Protein AF-A0A519JSR4-F1 (afdb_monomer_lite)

Radius of gyration: 24.67 Å; chains: 1; bounding box: 91×40×41 Å

Sequence (159 aa):
MRRKTIFAGLLVLSAFSLSFSQSKHWQNNERELHYKEDKGDFLLVNGKYRFNRALYGDNRASRVEAGDLPEFALYLPGMGGNLQFVIQKGNSIKKLIQADQIETRYRPGSMLYEIKDPILGNGTLKLTVLAQAKEEGLVLKMETVNVDSSTKIYAVYGG

pLDDT: mean 89.31, std 15.68, range [45.28, 98.88]

Structure (mmCIF, N/CA/C/O backbone):
data_AF-A0A519JSR4-F1
#
_entry.id   AF-A0A519JSR4-F1
#
loop_
_atom_site.group_PDB
_atom_site.id
_atom_site.type_symbol
_atom_site.label_atom_id
_atom_site.label_alt_id
_atom_site.label_comp_id
_atom_site.label_asym_id
_atom_site.label_entity_id
_atom_site.label_seq_id
_atom_site.pdbx_PDB_ins_code
_atom_site.Cartn_x
_atom_site.Cartn_y
_atom_site.Cartn_z
_atom_site.occupancy
_atom_site.B_iso_or_equiv
_atom_site.auth_seq_id
_atom_site.auth_comp_id
_atom_site.auth_asym_id
_atom_site.auth_atom_id
_atom_site.pdbx_PDB_model_num
ATOM 1 N N . MET A 1 1 ? 72.548 25.175 -24.942 1.00 45.28 1 MET A N 1
ATOM 2 C CA . MET A 1 1 ? 71.117 25.147 -25.329 1.00 45.28 1 MET A CA 1
ATOM 3 C C . MET A 1 1 ? 70.404 24.073 -24.519 1.00 45.28 1 MET A C 1
ATOM 5 O O . MET A 1 1 ? 70.628 22.893 -24.734 1.00 45.28 1 MET A O 1
ATOM 9 N N . ARG A 1 2 ? 69.644 24.492 -23.504 1.00 53.41 2 ARG A N 1
ATOM 10 C CA . ARG A 1 2 ? 69.209 23.683 -22.356 1.00 53.41 2 ARG A CA 1
ATOM 11 C C . ARG A 1 2 ? 67.691 23.843 -22.210 1.00 53.41 2 ARG A C 1
ATOM 13 O O . ARG A 1 2 ? 67.236 24.687 -21.454 1.00 53.41 2 ARG A O 1
ATOM 20 N N . ARG A 1 3 ? 66.914 23.131 -23.034 1.00 55.06 3 ARG A N 1
ATOM 21 C CA . ARG A 1 3 ? 65.435 23.189 -23.055 1.00 55.06 3 ARG A CA 1
ATOM 22 C C . ARG A 1 3 ? 64.830 21.894 -23.619 1.00 55.06 3 ARG A C 1
ATOM 24 O O . ARG A 1 3 ? 64.235 21.939 -24.684 1.00 55.06 3 ARG A O 1
ATOM 31 N N . LYS A 1 4 ? 64.995 20.737 -22.964 1.00 53.22 4 LYS A N 1
ATOM 32 C CA . LYS A 1 4 ? 64.211 19.519 -23.306 1.00 53.22 4 LYS A CA 1
ATOM 33 C C . LYS A 1 4 ? 63.843 18.611 -22.117 1.00 53.22 4 LYS A C 1
ATOM 35 O O . LYS A 1 4 ? 63.361 17.512 -22.340 1.00 53.22 4 LYS A O 1
ATOM 40 N N . THR A 1 5 ? 64.003 19.049 -20.867 1.00 54.81 5 THR A N 1
ATOM 41 C CA . THR A 1 5 ? 63.772 18.187 -19.682 1.00 54.81 5 THR A CA 1
ATOM 42 C C . THR A 1 5 ? 62.693 18.677 -18.712 1.00 54.81 5 THR A C 1
ATOM 44 O O . THR A 1 5 ? 62.597 18.152 -17.612 1.00 54.81 5 THR A O 1
ATOM 47 N N . ILE A 1 6 ? 61.851 19.647 -19.090 1.00 55.12 6 ILE A N 1
ATOM 48 C CA . ILE A 1 6 ? 60.822 20.195 -18.175 1.00 55.12 6 ILE A CA 1
ATOM 49 C C . ILE A 1 6 ? 59.399 19.688 -18.490 1.00 55.12 6 ILE A C 1
ATOM 51 O O . ILE A 1 6 ? 58.538 19.709 -17.620 1.00 55.12 6 ILE A O 1
ATOM 55 N N . PHE A 1 7 ? 59.138 19.129 -19.677 1.00 50.03 7 PHE A N 1
ATOM 56 C CA . PHE A 1 7 ? 57.773 18.724 -20.056 1.00 50.03 7 PHE A CA 1
ATOM 57 C C . PHE A 1 7 ? 57.346 17.311 -19.623 1.00 50.03 7 PHE A C 1
ATOM 59 O O . PHE A 1 7 ? 56.159 17.012 -19.661 1.00 50.03 7 PHE A O 1
ATOM 66 N N . ALA A 1 8 ? 58.267 16.454 -19.167 1.00 51.22 8 ALA A N 1
ATOM 67 C CA . ALA A 1 8 ? 57.923 15.089 -18.748 1.00 51.22 8 ALA A CA 1
ATOM 68 C C . ALA A 1 8 ? 57.458 14.985 -17.280 1.00 51.22 8 ALA A C 1
ATOM 70 O O . ALA A 1 8 ? 56.781 14.028 -16.921 1.00 51.22 8 ALA A O 1
ATOM 71 N N . GLY A 1 9 ? 57.782 15.967 -16.428 1.00 46.94 9 GLY A N 1
ATOM 72 C CA . GLY A 1 9 ? 57.431 15.929 -15.001 1.00 46.94 9 GLY A CA 1
ATOM 73 C C . GLY A 1 9 ? 55.987 16.338 -14.692 1.00 46.94 9 GLY A C 1
ATOM 74 O O . GLY A 1 9 ? 55.416 15.877 -13.709 1.00 46.94 9 GLY A O 1
ATOM 75 N N . LEU A 1 10 ? 55.371 17.171 -15.538 1.00 49.97 10 LEU A N 1
ATOM 76 C CA . LEU A 1 10 ? 54.037 17.720 -15.263 1.00 49.97 10 LEU A CA 1
ATOM 77 C C . LEU A 1 10 ? 52.891 16.759 -15.625 1.00 49.97 10 LEU A C 1
ATOM 79 O O . LEU A 1 10 ? 51.793 16.890 -15.097 1.00 49.97 10 LEU A O 1
ATOM 83 N N . LE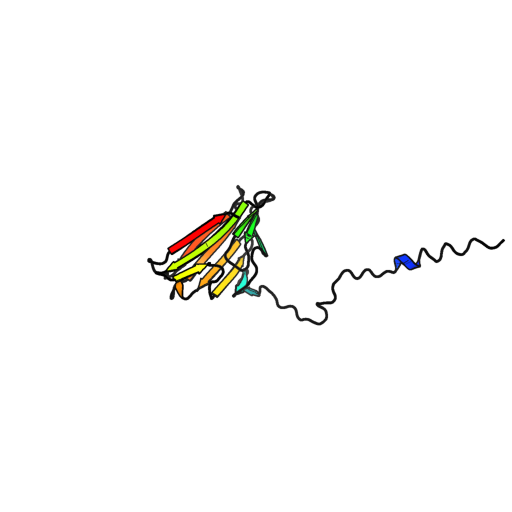U A 1 11 ? 53.147 15.781 -16.499 1.00 50.62 11 LEU A N 1
ATOM 84 C CA . LEU A 1 11 ? 52.140 14.828 -16.984 1.00 50.62 11 LEU A CA 1
ATOM 85 C C . LEU A 1 11 ? 51.988 13.595 -16.076 1.00 50.62 11 LEU A C 1
ATOM 87 O O . LEU A 1 11 ? 50.998 12.882 -16.173 1.00 50.62 11 LEU A O 1
ATOM 91 N N . VAL A 1 12 ? 52.939 13.365 -15.164 1.00 51.62 12 VAL A N 1
ATOM 92 C CA . VAL A 1 12 ? 52.895 12.243 -14.210 1.00 51.62 12 VAL A CA 1
ATOM 93 C C . VAL A 1 12 ? 52.240 12.648 -12.881 1.00 51.62 12 VAL A C 1
ATOM 95 O O . VAL A 1 12 ? 51.665 11.802 -12.202 1.00 51.62 12 VAL A O 1
ATOM 98 N N . LEU A 1 13 ? 52.228 13.941 -12.529 1.00 50.28 13 LEU A N 1
ATOM 99 C CA . LEU A 1 13 ? 51.583 14.413 -11.295 1.00 50.28 13 LEU A CA 1
ATOM 100 C C . LEU A 1 13 ? 50.045 14.447 -11.361 1.00 50.28 13 LEU A C 1
ATOM 102 O O . LEU A 1 13 ? 49.400 14.418 -10.317 1.00 50.28 13 LEU A O 1
ATOM 106 N N . SER A 1 14 ? 49.438 14.490 -12.551 1.00 53.16 14 SER A N 1
ATOM 107 C CA . SER A 1 14 ? 47.972 14.513 -12.690 1.00 53.16 14 SER A CA 1
ATOM 108 C C . SER A 1 14 ? 47.321 13.129 -12.578 1.00 53.16 14 SER A C 1
ATOM 110 O O . SER A 1 14 ? 46.136 13.041 -12.264 1.00 53.16 14 SER A O 1
ATOM 112 N N . ALA A 1 15 ? 48.084 12.046 -12.768 1.00 54.97 15 ALA A N 1
ATOM 113 C CA . ALA A 1 15 ? 47.573 10.672 -12.750 1.00 54.97 15 ALA A CA 1
ATOM 114 C C . ALA A 1 15 ? 47.366 10.088 -11.335 1.00 54.97 15 ALA A C 1
ATOM 116 O O . ALA A 1 15 ? 46.759 9.030 -11.196 1.00 54.97 15 ALA A O 1
ATOM 117 N N . PHE A 1 16 ? 47.831 10.775 -10.285 1.00 54.12 16 PHE A N 1
ATOM 118 C CA . PHE A 1 16 ? 47.714 10.339 -8.884 1.00 54.12 16 PHE A CA 1
ATOM 119 C C . PHE A 1 16 ? 46.680 11.131 -8.074 1.00 54.12 16 PHE A C 1
ATOM 121 O O . PHE A 1 16 ? 46.717 11.154 -6.843 1.00 54.12 16 PHE A O 1
ATOM 128 N N . SER A 1 17 ? 45.716 11.765 -8.743 1.00 58.12 17 SER A N 1
ATOM 129 C CA . SER A 1 17 ? 44.536 12.264 -8.041 1.00 58.12 17 SER A CA 1
ATOM 130 C C . SER A 1 17 ? 43.676 11.063 -7.654 1.00 58.12 17 SER A C 1
ATOM 132 O O . SER A 1 17 ? 42.948 10.527 -8.484 1.00 58.12 17 SER A O 1
ATOM 134 N N . LEU A 1 18 ? 43.771 10.613 -6.400 1.00 58.03 18 LEU A N 1
ATOM 135 C CA . LEU A 1 18 ? 42.812 9.668 -5.832 1.00 58.03 18 LEU A CA 1
ATOM 136 C C . LEU A 1 18 ? 41.426 10.325 -5.872 1.00 58.03 18 LEU A C 1
ATOM 138 O O . LEU A 1 18 ? 41.066 11.112 -4.996 1.00 58.03 18 LEU A O 1
ATOM 142 N N . SER A 1 19 ? 40.654 10.038 -6.918 1.00 56.94 19 SER A N 1
ATOM 143 C CA . SER A 1 19 ? 39.257 10.441 -7.024 1.00 56.94 19 SER A CA 1
ATOM 144 C C . SER A 1 19 ? 38.439 9.669 -5.990 1.00 56.94 19 SER A C 1
ATOM 146 O O . SER A 1 19 ? 37.857 8.627 -6.276 1.00 56.94 19 SER A O 1
ATOM 148 N N . PHE A 1 20 ? 38.378 10.176 -4.761 1.00 59.69 20 PHE A N 1
ATOM 149 C CA . PHE A 1 20 ? 37.421 9.693 -3.772 1.00 59.69 20 PHE A CA 1
ATOM 150 C C . PHE A 1 20 ? 36.042 10.282 -4.087 1.00 59.69 20 PHE A C 1
ATOM 152 O O . PHE A 1 20 ? 35.664 11.330 -3.576 1.00 59.69 20 PHE A O 1
ATOM 159 N N . SER A 1 21 ? 35.281 9.592 -4.939 1.00 57.78 21 SER A N 1
ATOM 160 C CA . SER A 1 21 ? 33.876 9.906 -5.250 1.00 57.78 21 SER A CA 1
ATOM 161 C C . SER A 1 21 ? 32.900 9.203 -4.290 1.00 57.78 21 SER A C 1
ATOM 163 O O . SER A 1 21 ? 31.813 8.779 -4.669 1.00 57.78 21 SER A O 1
ATOM 165 N N . GLN A 1 22 ? 33.285 9.019 -3.026 1.00 62.19 22 GLN A N 1
ATOM 166 C CA . GLN A 1 22 ? 32.381 8.473 -2.013 1.00 62.19 22 GLN A CA 1
ATOM 167 C C . GLN A 1 22 ? 32.284 9.441 -0.844 1.00 62.19 22 GLN A C 1
ATOM 169 O O . GLN A 1 22 ? 33.289 9.792 -0.224 1.00 62.19 22 GLN A O 1
ATOM 174 N N . SER A 1 23 ? 31.061 9.886 -0.546 1.00 64.88 23 SER A N 1
ATOM 175 C CA . SER A 1 23 ? 30.798 10.724 0.619 1.00 64.88 23 SER A CA 1
ATOM 176 C C . SER A 1 23 ? 31.233 9.965 1.875 1.00 64.88 23 SER A C 1
ATOM 178 O O . SER A 1 23 ? 30.781 8.855 2.121 1.00 64.88 23 SER A O 1
ATOM 180 N N . LYS A 1 24 ? 32.122 10.539 2.691 1.00 65.25 24 LYS A N 1
ATOM 181 C CA . LYS A 1 24 ? 32.598 9.911 3.943 1.00 65.25 24 LYS A CA 1
ATOM 182 C C . LYS A 1 24 ? 31.558 9.930 5.072 1.00 65.25 24 LYS A C 1
ATOM 184 O O . LYS A 1 24 ? 31.856 9.516 6.186 1.00 65.25 24 LYS A O 1
ATOM 189 N N . HIS A 1 25 ? 30.335 10.386 4.795 1.00 65.75 25 HIS A N 1
ATOM 190 C CA . HIS A 1 25 ? 29.271 10.559 5.788 1.00 65.75 25 HIS A CA 1
ATOM 191 C C . HIS A 1 25 ? 28.942 9.264 6.554 1.00 65.75 25 HIS A C 1
ATOM 193 O O . HIS A 1 25 ? 28.478 9.311 7.684 1.00 65.75 25 HIS A O 1
ATOM 199 N N . TRP A 1 26 ? 29.185 8.092 5.969 1.00 66.81 26 TRP A N 1
ATOM 200 C CA . TRP A 1 26 ? 28.882 6.796 6.584 1.00 66.81 26 TRP A CA 1
ATOM 201 C C . TRP A 1 26 ? 30.018 6.213 7.436 1.00 66.81 26 TRP A C 1
ATOM 203 O O . TRP A 1 26 ? 29.802 5.197 8.080 1.00 66.81 26 TRP A O 1
ATOM 213 N N . GLN A 1 27 ? 31.214 6.814 7.462 1.00 70.12 27 GLN A N 1
ATOM 214 C CA . GLN A 1 27 ? 32.372 6.214 8.145 1.00 70.12 27 GLN A CA 1
ATOM 215 C C . GLN A 1 27 ? 32.223 6.163 9.675 1.00 70.12 27 GLN A C 1
ATOM 217 O O . GLN A 1 27 ? 32.815 5.293 10.301 1.00 70.12 27 GLN A O 1
ATOM 222 N N . ASN A 1 28 ? 31.398 7.045 10.251 1.00 78.12 28 ASN A N 1
ATOM 223 C CA . ASN A 1 28 ? 31.154 7.136 11.696 1.00 78.12 28 ASN A CA 1
ATOM 224 C C . ASN A 1 28 ? 29.670 6.970 12.070 1.00 78.12 28 ASN A C 1
ATOM 226 O O . ASN A 1 28 ? 29.286 7.303 13.185 1.00 78.12 28 ASN A O 1
ATOM 230 N N . ASN A 1 29 ? 28.828 6.519 11.135 1.00 79.62 29 ASN A N 1
ATOM 231 C CA . ASN A 1 29 ? 27.396 6.347 11.367 1.00 79.62 29 ASN A CA 1
ATOM 232 C C . ASN A 1 29 ? 27.017 4.894 11.096 1.00 79.62 29 ASN A C 1
ATOM 234 O O . ASN A 1 29 ? 27.158 4.418 9.965 1.00 79.62 29 ASN A O 1
ATOM 238 N N . GLU A 1 30 ? 26.514 4.203 12.117 1.00 83.00 30 GLU A N 1
ATOM 239 C CA . GLU A 1 30 ? 25.906 2.891 11.928 1.00 83.00 30 GLU A CA 1
ATOM 240 C C . GLU A 1 30 ? 24.703 3.022 10.988 1.00 83.00 30 GLU A C 1
ATOM 242 O O . GLU A 1 30 ? 23.863 3.914 11.129 1.00 83.00 30 GLU A O 1
ATOM 247 N N . ARG A 1 31 ? 24.647 2.160 9.969 1.00 81.06 31 ARG A N 1
ATOM 248 C CA . ARG A 1 31 ? 23.509 2.111 9.052 1.00 81.06 31 ARG A CA 1
ATOM 249 C C . ARG A 1 31 ? 22.445 1.214 9.649 1.00 81.06 31 ARG A C 1
ATOM 251 O O . ARG A 1 31 ? 22.655 0.011 9.782 1.00 81.06 31 ARG A O 1
ATOM 258 N N . GLU A 1 32 ? 21.285 1.787 9.917 1.00 86.56 32 GLU A N 1
ATOM 259 C CA . GLU A 1 32 ? 20.103 0.993 10.208 1.00 86.56 32 GLU A CA 1
ATOM 260 C C . GLU A 1 32 ? 19.575 0.354 8.921 1.00 86.56 32 GLU A C 1
ATOM 262 O O . GLU A 1 32 ? 19.495 0.983 7.860 1.00 86.56 32 GLU A O 1
ATOM 267 N N . LEU A 1 33 ? 19.222 -0.926 9.010 1.00 91.00 33 LEU A N 1
ATOM 268 C CA . LEU A 1 33 ? 18.538 -1.610 7.925 1.00 91.00 33 LEU A CA 1
ATOM 269 C C . LEU A 1 33 ? 17.113 -1.068 7.816 1.00 91.00 33 LEU A C 1
ATOM 271 O O . LEU A 1 33 ? 16.316 -1.221 8.739 1.00 91.00 33 LEU A O 1
ATOM 275 N N . HIS A 1 34 ? 16.791 -0.479 6.663 1.00 94.75 34 HIS A N 1
ATOM 276 C CA . HIS A 1 34 ? 15.445 0.040 6.400 1.00 94.75 34 HIS A CA 1
ATOM 277 C C . HIS A 1 34 ? 14.391 -1.075 6.353 1.00 94.75 34 HIS A C 1
ATOM 279 O O . HIS A 1 34 ? 13.267 -0.869 6.782 1.00 94.75 34 HIS A O 1
ATOM 285 N N . TYR A 1 35 ? 14.753 -2.271 5.878 1.00 95.81 35 TYR A N 1
ATOM 286 C CA . TYR A 1 35 ? 13.901 -3.461 5.951 1.00 95.81 35 TYR A CA 1
ATOM 287 C C . TYR A 1 35 ? 14.611 -4.570 6.716 1.00 95.81 35 TYR A C 1
ATOM 289 O O . TYR A 1 35 ? 15.820 -4.761 6.565 1.00 95.81 35 TYR A O 1
ATOM 297 N N . LYS A 1 36 ? 13.842 -5.339 7.480 1.00 96.31 36 LYS A N 1
ATOM 298 C CA . LYS A 1 36 ? 14.296 -6.562 8.141 1.00 96.31 36 LYS A CA 1
ATOM 299 C C . LYS A 1 36 ? 13.798 -7.765 7.353 1.00 96.31 36 LYS A C 1
ATOM 301 O O . LYS A 1 36 ? 12.698 -7.731 6.811 1.00 96.31 36 LYS A O 1
ATOM 306 N N . GLU A 1 37 ? 14.606 -8.811 7.263 1.00 96.00 37 GLU A N 1
ATOM 307 C CA . GLU A 1 37 ? 14.107 -10.095 6.773 1.00 96.00 37 GLU A CA 1
ATOM 308 C C . GLU A 1 37 ? 13.100 -10.647 7.791 1.00 96.00 37 GLU A C 1
ATOM 310 O O . GLU A 1 37 ? 13.327 -10.568 9.000 1.00 96.00 37 GLU A O 1
ATOM 315 N N . ASP A 1 38 ? 11.961 -11.128 7.299 1.00 97.31 38 ASP A N 1
ATOM 316 C CA . ASP A 1 38 ? 10.985 -11.876 8.083 1.00 97.31 38 ASP A CA 1
ATOM 317 C C . ASP A 1 38 ? 10.253 -12.860 7.166 1.00 97.31 38 ASP A C 1
ATOM 319 O O . ASP A 1 38 ? 9.454 -12.464 6.311 1.00 97.31 38 ASP A O 1
ATOM 323 N N . LYS A 1 39 ? 10.497 -14.157 7.378 1.00 96.00 39 LYS A N 1
ATOM 324 C CA . LYS A 1 39 ? 9.798 -15.269 6.706 1.00 96.00 39 LYS A CA 1
ATOM 325 C C . LYS A 1 39 ? 9.941 -15.241 5.178 1.00 96.00 39 LYS A C 1
ATOM 327 O O . LYS A 1 39 ? 8.998 -15.573 4.462 1.00 96.00 39 LYS A O 1
ATOM 332 N N . GLY A 1 40 ? 11.115 -14.858 4.681 1.00 95.69 40 GLY A N 1
ATOM 333 C CA . GLY A 1 40 ? 11.405 -14.753 3.249 1.00 95.69 40 GLY A CA 1
ATOM 334 C C . GLY A 1 40 ? 10.904 -13.465 2.587 1.00 95.69 40 GLY A C 1
ATOM 335 O O . GLY A 1 40 ? 11.147 -13.269 1.396 1.00 95.69 40 GLY A O 1
ATOM 336 N N . ASP A 1 41 ? 10.256 -12.578 3.346 1.00 97.81 41 ASP A N 1
ATOM 337 C CA . ASP A 1 41 ? 9.861 -11.245 2.901 1.00 97.81 41 ASP A CA 1
ATOM 338 C C . ASP A 1 41 ? 10.780 -10.178 3.529 1.00 97.81 41 ASP A C 1
ATOM 340 O O . ASP A 1 41 ? 11.434 -10.395 4.551 1.00 97.81 41 ASP A O 1
ATOM 344 N N . PHE A 1 42 ? 10.799 -8.984 2.937 1.00 97.75 42 PHE A N 1
ATOM 345 C CA . PHE A 1 42 ? 11.435 -7.802 3.519 1.00 97.75 42 PHE A CA 1
ATOM 346 C C . PHE A 1 42 ? 10.381 -6.940 4.207 1.00 97.75 42 PHE A C 1
ATOM 348 O O . PHE A 1 42 ? 9.602 -6.248 3.550 1.00 97.75 42 PHE A O 1
ATOM 355 N N . LEU A 1 43 ? 10.367 -6.999 5.531 1.00 98.25 43 LEU A N 1
ATOM 356 C CA . LEU A 1 43 ? 9.417 -6.362 6.428 1.00 98.25 43 LEU A CA 1
ATOM 357 C C . LEU A 1 43 ? 9.897 -4.977 6.877 1.00 98.25 43 LEU A C 1
ATOM 359 O O . LEU A 1 43 ? 11.052 -4.788 7.263 1.00 98.25 43 LEU A O 1
ATOM 363 N N . LEU A 1 44 ? 8.973 -4.026 6.910 1.00 98.38 44 LEU A N 1
ATOM 364 C CA . LEU A 1 44 ? 9.114 -2.733 7.566 1.00 98.38 44 LEU A CA 1
ATOM 365 C C . LEU A 1 44 ? 7.799 -2.371 8.260 1.00 98.38 44 LEU A C 1
ATOM 367 O O . LEU A 1 44 ? 6.724 -2.629 7.731 1.00 98.38 44 LEU A O 1
ATOM 371 N N . VAL A 1 45 ? 7.882 -1.742 9.430 1.00 98.12 45 VAL A N 1
ATOM 372 C CA . VAL A 1 45 ? 6.719 -1.211 10.153 1.00 98.12 45 VAL A CA 1
ATOM 373 C C . VAL A 1 45 ? 6.891 0.295 10.291 1.00 98.12 45 VAL A C 1
ATOM 375 O O . VAL A 1 45 ? 7.951 0.755 10.710 1.00 98.12 45 VAL A O 1
ATOM 378 N N 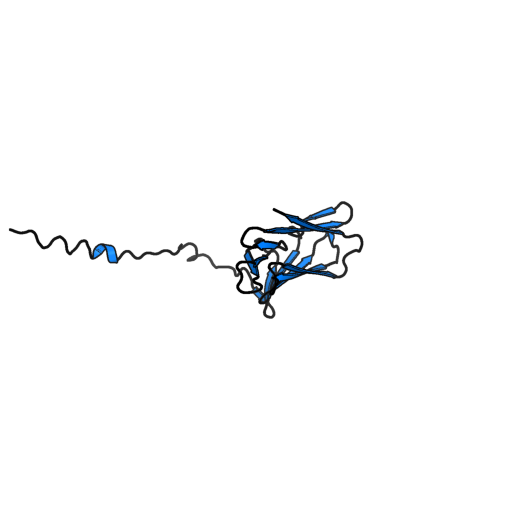. ASN A 1 46 ? 5.852 1.054 9.944 1.00 97.88 46 ASN A N 1
ATOM 379 C CA . ASN A 1 46 ? 5.795 2.515 10.033 1.00 97.88 46 ASN A CA 1
ATOM 380 C C . ASN A 1 46 ? 6.911 3.223 9.250 1.00 97.88 46 ASN A C 1
ATOM 382 O O . ASN A 1 46 ? 7.538 4.175 9.724 1.00 97.88 46 ASN A O 1
ATOM 386 N N . GLY A 1 47 ? 7.153 2.748 8.027 1.00 97.44 47 GLY A N 1
ATOM 387 C CA . GLY A 1 47 ? 8.012 3.445 7.078 1.00 97.44 47 GLY A CA 1
ATOM 388 C C . GLY A 1 47 ? 7.403 4.763 6.588 1.00 97.44 47 GLY A C 1
ATOM 389 O O . GLY A 1 47 ? 6.277 5.122 6.926 1.00 97.44 47 GLY A O 1
ATOM 390 N N . LYS A 1 48 ? 8.181 5.524 5.815 1.00 97.19 48 LYS A N 1
ATOM 391 C CA . LYS A 1 48 ? 7.877 6.939 5.514 1.00 97.19 48 LYS A CA 1
ATOM 392 C C . LYS A 1 48 ? 7.971 7.268 4.031 1.00 97.19 48 LYS A C 1
ATOM 394 O O . LYS A 1 48 ? 7.476 8.309 3.599 1.00 97.19 48 LYS A O 1
ATOM 399 N N . TYR A 1 49 ? 8.651 6.428 3.259 1.00 98.06 49 TYR A N 1
ATOM 400 C CA . TYR A 1 49 ? 8.944 6.720 1.870 1.00 98.06 49 TYR A CA 1
ATOM 401 C C . TYR A 1 49 ? 7.801 6.282 0.959 1.00 98.06 49 TYR A C 1
ATOM 403 O O . TYR A 1 49 ? 7.285 5.168 1.038 1.00 98.06 49 TYR A O 1
ATOM 411 N N . ARG A 1 50 ? 7.419 7.190 0.065 1.00 97.88 50 ARG A N 1
ATOM 412 C CA . ARG A 1 50 ? 6.531 6.912 -1.065 1.00 97.88 50 ARG A CA 1
ATOM 413 C C . ARG A 1 50 ? 7.410 6.539 -2.253 1.00 97.88 50 ARG A C 1
ATOM 415 O O . ARG A 1 50 ? 8.493 7.106 -2.392 1.00 97.88 50 ARG A O 1
ATOM 422 N N . PHE A 1 51 ? 6.934 5.637 -3.106 1.00 96.94 51 PHE A N 1
ATOM 423 C CA . PHE A 1 51 ? 7.551 5.374 -4.415 1.00 96.94 51 PHE A CA 1
ATOM 424 C C . PHE A 1 51 ? 9.029 4.936 -4.345 1.00 96.94 51 PHE A C 1
ATOM 426 O O . PHE A 1 51 ? 9.826 5.280 -5.210 1.00 96.94 51 PHE A O 1
ATOM 433 N N . ASN A 1 52 ? 9.422 4.207 -3.294 1.00 96.81 52 ASN A N 1
ATOM 434 C CA . ASN A 1 52 ? 10.778 3.667 -3.128 1.00 96.81 52 ASN A CA 1
ATOM 435 C C . ASN A 1 52 ? 10.893 2.184 -3.530 1.00 96.81 52 ASN A C 1
ATOM 437 O O . ASN A 1 52 ? 11.946 1.575 -3.325 1.00 96.81 52 ASN A O 1
ATOM 441 N N . ARG A 1 53 ? 9.826 1.585 -4.076 1.00 96.69 53 ARG A N 1
ATOM 442 C CA . ARG A 1 53 ? 9.773 0.181 -4.503 1.00 96.69 53 ARG A CA 1
ATOM 443 C C . ARG A 1 53 ? 9.048 0.031 -5.841 1.00 96.69 53 ARG A C 1
ATOM 445 O O . ARG A 1 53 ? 7.831 -0.120 -5.882 1.00 96.69 53 ARG A O 1
ATOM 452 N N . ALA A 1 54 ? 9.816 -0.002 -6.923 1.00 96.62 54 ALA A N 1
ATOM 453 C CA . ALA A 1 54 ? 9.300 -0.308 -8.251 1.00 96.62 54 ALA A CA 1
ATOM 454 C C . ALA A 1 54 ? 8.933 -1.796 -8.389 1.00 96.62 54 ALA A C 1
ATOM 456 O O . ALA A 1 54 ? 9.738 -2.679 -8.079 1.00 96.62 54 ALA A O 1
ATOM 457 N N . LEU A 1 55 ? 7.739 -2.066 -8.912 1.00 97.69 55 LEU A N 1
ATOM 458 C CA . LEU A 1 55 ? 7.275 -3.378 -9.347 1.00 97.69 55 LEU A CA 1
ATOM 459 C C . LEU A 1 55 ? 7.204 -3.400 -10.875 1.00 97.69 55 LEU A C 1
ATOM 461 O O . LEU A 1 55 ? 6.496 -2.595 -11.484 1.00 97.69 55 LEU A O 1
ATOM 465 N N . TYR A 1 56 ? 7.921 -4.345 -11.477 1.00 96.12 56 TYR A N 1
ATOM 466 C CA . TYR A 1 56 ? 7.942 -4.571 -12.919 1.00 96.12 56 TYR A CA 1
ATOM 467 C C . TYR A 1 56 ? 7.130 -5.818 -13.250 1.00 96.12 56 TYR A C 1
ATOM 469 O O . TYR A 1 56 ? 7.301 -6.855 -12.608 1.00 96.12 56 TYR A O 1
ATOM 477 N N . GLY A 1 57 ? 6.236 -5.702 -14.229 1.00 94.31 57 GLY A N 1
ATOM 478 C CA . GLY A 1 57 ? 5.438 -6.829 -14.709 1.00 94.31 57 GLY A CA 1
ATOM 479 C C . GLY A 1 57 ? 6.165 -7.663 -15.762 1.00 94.31 57 GLY A C 1
ATOM 480 O O . GLY A 1 57 ? 6.031 -8.885 -15.780 1.00 94.31 57 GLY A O 1
ATOM 481 N N . ASP A 1 58 ? 6.948 -7.008 -16.618 1.00 93.44 58 ASP A N 1
ATOM 482 C CA . ASP A 1 58 ? 7.800 -7.619 -17.636 1.00 93.44 58 ASP A CA 1
ATOM 483 C C . ASP A 1 58 ? 8.981 -6.688 -17.994 1.00 93.44 58 ASP A C 1
ATOM 485 O O . ASP A 1 58 ? 9.456 -5.928 -17.149 1.00 93.44 58 ASP A O 1
ATOM 489 N N . ASN A 1 59 ? 9.500 -6.775 -19.223 1.00 93.38 59 ASN A N 1
ATOM 490 C CA . ASN A 1 59 ? 10.625 -5.982 -19.717 1.00 93.38 59 ASN A CA 1
ATOM 491 C C . ASN A 1 59 ? 10.235 -4.622 -20.334 1.00 93.38 59 ASN A C 1
ATOM 493 O O . ASN A 1 59 ? 11.113 -3.949 -20.882 1.00 93.38 59 ASN A O 1
ATOM 497 N N . ARG A 1 60 ? 8.960 -4.206 -20.290 1.00 92.75 60 ARG A N 1
ATOM 498 C CA . ARG A 1 60 ? 8.547 -2.863 -20.733 1.00 92.75 60 ARG A CA 1
ATOM 499 C C . ARG A 1 60 ? 9.032 -1.786 -19.760 1.00 92.75 60 ARG A C 1
ATOM 501 O O . ARG A 1 60 ? 9.353 -2.045 -18.604 1.00 92.75 60 ARG A O 1
ATOM 508 N N . ALA A 1 61 ? 9.042 -0.538 -20.229 1.00 92.31 61 ALA A N 1
ATOM 509 C CA . ALA A 1 61 ? 9.387 0.617 -19.396 1.00 92.31 61 ALA A CA 1
ATOM 510 C C . ALA A 1 61 ? 8.336 0.912 -18.306 1.00 92.31 61 ALA A C 1
ATOM 512 O O . ALA A 1 61 ? 8.627 1.637 -17.347 1.00 92.31 61 ALA A O 1
ATOM 513 N N . SER A 1 62 ? 7.122 0.371 -18.461 1.00 95.06 62 SER A N 1
ATOM 514 C CA . SER A 1 62 ? 6.031 0.543 -17.512 1.00 95.06 62 SER A CA 1
ATOM 515 C C . SER A 1 62 ? 6.312 -0.140 -16.179 1.00 95.06 62 SER A C 1
ATOM 517 O O . SER A 1 62 ? 6.806 -1.268 -16.141 1.00 95.06 62 SER A O 1
ATOM 519 N N . ARG A 1 63 ? 5.926 0.506 -15.083 1.00 96.44 63 ARG A N 1
ATOM 520 C CA . ARG A 1 63 ? 6.059 -0.048 -13.732 1.00 96.44 63 ARG A CA 1
ATOM 521 C C . ARG A 1 63 ? 5.060 0.577 -12.774 1.00 96.44 63 ARG A C 1
ATOM 523 O O . ARG A 1 63 ? 4.576 1.689 -12.992 1.00 96.44 63 ARG A O 1
ATOM 530 N N . VAL A 1 64 ? 4.792 -0.137 -11.689 1.00 97.88 64 VAL A N 1
ATOM 531 C CA . VAL A 1 64 ? 4.070 0.399 -10.534 1.00 97.88 64 VAL A CA 1
ATOM 532 C C . VAL A 1 64 ? 5.104 0.823 -9.501 1.00 97.88 64 VAL A C 1
ATOM 534 O O . VAL A 1 64 ? 5.857 -0.010 -9.006 1.00 97.88 64 VAL A O 1
ATOM 537 N N . GLU A 1 65 ? 5.137 2.100 -9.149 1.00 97.44 65 GLU A N 1
ATOM 538 C CA . GLU A 1 65 ? 5.920 2.583 -8.018 1.00 97.44 65 GLU A CA 1
ATOM 539 C C . GLU A 1 65 ? 5.094 2.426 -6.745 1.00 97.44 65 GLU A C 1
ATOM 541 O O . GLU A 1 65 ? 4.102 3.125 -6.537 1.00 97.44 65 GLU A O 1
ATOM 546 N N . ALA A 1 66 ? 5.506 1.504 -5.889 1.00 98.31 66 ALA A N 1
ATOM 547 C CA . ALA A 1 66 ? 4.987 1.332 -4.544 1.00 98.31 66 ALA A CA 1
ATOM 548 C C . ALA A 1 66 ? 5.993 1.883 -3.524 1.00 98.31 66 ALA A C 1
ATOM 550 O O . ALA A 1 66 ? 7.055 2.406 -3.875 1.00 98.31 66 ALA A O 1
ATOM 551 N N . GLY A 1 67 ? 5.696 1.757 -2.237 1.00 97.94 67 GLY A N 1
ATOM 552 C CA . GLY A 1 67 ? 6.688 2.079 -1.224 1.00 97.94 67 GLY A CA 1
ATOM 553 C C . GLY A 1 67 ? 6.322 1.636 0.173 1.00 97.94 67 GLY A C 1
ATOM 554 O O . GLY A 1 67 ? 5.484 0.757 0.349 1.00 97.94 67 GLY A O 1
ATOM 555 N N . ASP A 1 68 ? 6.942 2.257 1.168 1.00 98.50 68 ASP A N 1
ATOM 556 C CA . ASP A 1 68 ? 6.635 2.001 2.573 1.00 98.50 68 ASP A CA 1
ATOM 557 C C . ASP A 1 68 ? 5.165 2.295 2.898 1.00 98.50 68 ASP A C 1
ATOM 559 O O . ASP A 1 68 ? 4.582 1.644 3.760 1.00 98.50 68 ASP A O 1
ATOM 563 N N . LEU A 1 69 ? 4.581 3.275 2.204 1.00 98.69 69 LEU A N 1
ATOM 564 C CA . LEU A 1 69 ? 3.205 3.728 2.377 1.00 98.69 69 LEU A CA 1
ATOM 565 C C . LEU A 1 69 ? 2.293 3.168 1.265 1.00 98.69 69 LEU A C 1
ATOM 567 O O . LEU A 1 69 ? 2.750 3.023 0.129 1.00 98.69 69 LEU A O 1
ATOM 571 N N . PRO A 1 70 ? 1.005 2.888 1.554 1.00 98.25 70 PRO A N 1
ATOM 572 C CA . PRO A 1 70 ? 0.043 2.303 0.616 1.00 98.25 70 PRO A CA 1
ATOM 573 C C . PRO A 1 70 ? -0.493 3.343 -0.385 1.00 98.25 70 PRO A C 1
ATOM 575 O O . PRO A 1 70 ?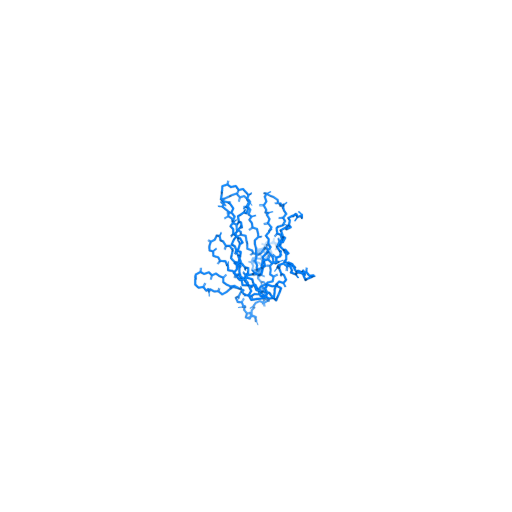 -1.671 3.705 -0.384 1.00 98.25 70 PRO A O 1
ATOM 578 N N . GLU A 1 71 ? 0.403 3.841 -1.230 1.00 98.38 71 GLU A N 1
ATOM 579 C CA . GLU A 1 71 ? 0.120 4.715 -2.362 1.00 98.38 71 GLU A CA 1
ATOM 580 C C . GLU A 1 71 ? 0.959 4.287 -3.563 1.00 98.38 71 GLU A C 1
ATOM 582 O O . GLU A 1 71 ? 2.147 3.989 -3.424 1.00 98.38 71 GLU A O 1
ATOM 587 N N . PHE A 1 72 ? 0.336 4.277 -4.741 1.00 98.44 72 PHE A N 1
ATOM 588 C CA . PHE A 1 72 ? 0.905 3.641 -5.925 1.00 98.44 72 PHE A CA 1
ATOM 589 C C . PHE A 1 72 ? 0.932 4.615 -7.094 1.00 98.44 72 PHE A C 1
ATOM 591 O O . PHE A 1 72 ? -0.122 5.098 -7.495 1.00 98.44 72 PHE A O 1
ATOM 598 N N . ALA A 1 73 ? 2.101 4.898 -7.661 1.00 97.44 73 ALA A N 1
ATOM 599 C CA . ALA A 1 73 ? 2.187 5.660 -8.904 1.00 97.44 73 ALA A CA 1
ATOM 600 C C . ALA A 1 73 ? 2.304 4.706 -10.093 1.00 97.44 73 ALA A C 1
ATOM 602 O O . ALA A 1 73 ? 3.037 3.718 -10.047 1.00 97.44 73 ALA A O 1
ATOM 603 N N . LEU A 1 74 ? 1.569 4.997 -11.160 1.00 97.06 74 LEU A N 1
ATOM 604 C CA . LEU A 1 74 ? 1.683 4.281 -12.422 1.00 97.06 74 LEU A CA 1
ATOM 605 C C . LEU A 1 74 ? 2.634 5.050 -13.327 1.00 97.06 74 LEU A C 1
ATOM 607 O O . LEU A 1 74 ? 2.386 6.208 -13.656 1.00 97.06 74 LEU A O 1
ATOM 611 N N . TYR A 1 75 ? 3.715 4.398 -13.738 1.00 94.56 75 TYR A N 1
ATOM 612 C CA . TYR A 1 75 ? 4.572 4.893 -14.803 1.00 94.56 75 TYR A CA 1
ATOM 613 C C . TYR A 1 75 ? 4.248 4.106 -16.076 1.00 94.56 75 TYR A C 1
ATOM 615 O O . TYR A 1 75 ? 4.503 2.904 -16.125 1.00 94.56 75 TYR A O 1
ATOM 623 N N . LEU A 1 76 ? 3.654 4.771 -17.068 1.00 87.81 76 LEU A N 1
ATOM 624 C CA . LEU A 1 76 ? 3.159 4.208 -18.330 1.00 87.81 76 LEU A CA 1
ATOM 625 C C . LEU A 1 76 ? 3.772 5.009 -19.489 1.00 87.81 76 LEU A C 1
ATOM 627 O O . LEU A 1 76 ? 3.223 6.018 -19.931 1.00 87.81 76 LEU A O 1
ATOM 631 N N . PRO A 1 77 ? 4.936 4.559 -19.974 1.00 77.00 77 PRO A N 1
ATOM 632 C CA . PRO A 1 77 ? 6.157 5.321 -20.348 1.00 77.00 77 PRO A CA 1
ATOM 633 C C . PRO A 1 77 ? 6.442 6.728 -19.769 1.00 77.00 77 PRO A C 1
ATOM 635 O O . PRO A 1 77 ? 7.567 7.209 -19.889 1.00 77.00 77 PRO A O 1
ATOM 638 N N . GLY A 1 78 ? 5.478 7.392 -19.138 1.00 86.50 78 GLY A N 1
ATOM 639 C CA . GLY A 1 78 ? 5.605 8.625 -18.365 1.00 86.50 78 GLY A CA 1
ATOM 640 C C . GLY A 1 78 ? 4.741 8.547 -17.106 1.00 86.50 78 GLY A C 1
ATOM 641 O O . GLY A 1 78 ? 4.209 7.488 -16.783 1.00 86.50 78 GLY A O 1
ATOM 642 N N . MET A 1 79 ? 4.585 9.649 -16.373 1.00 92.25 79 MET A N 1
ATOM 643 C CA . MET A 1 79 ? 3.677 9.657 -15.220 1.00 92.25 79 MET A CA 1
ATOM 644 C C . MET A 1 79 ? 2.231 9.457 -15.689 1.00 92.25 79 MET A C 1
ATOM 646 O O . MET A 1 79 ? 1.697 10.292 -16.410 1.00 92.25 79 MET A O 1
ATOM 650 N N . GLY A 1 80 ? 1.624 8.341 -15.286 1.00 94.06 80 GLY A N 1
ATOM 651 C CA . GLY A 1 80 ? 0.219 8.018 -15.542 1.00 94.06 80 GLY A CA 1
ATOM 652 C C . GLY A 1 80 ? -0.721 8.475 -14.423 1.00 94.06 80 GLY A C 1
ATOM 653 O O . GLY A 1 80 ? -1.931 8.423 -14.595 1.00 94.06 80 GLY A O 1
ATOM 654 N N . GLY A 1 81 ? -0.175 8.918 -13.288 1.00 96.38 81 GLY A N 1
ATOM 655 C CA . GLY A 1 81 ? -0.921 9.365 -12.111 1.00 96.38 81 GLY A CA 1
ATOM 656 C C . GLY A 1 81 ? -0.778 8.415 -10.923 1.00 96.38 81 GLY A C 1
ATOM 657 O O . GLY A 1 81 ? -0.159 7.347 -11.012 1.00 96.38 81 GLY A O 1
ATOM 658 N N . ASN A 1 82 ? -1.364 8.807 -9.792 1.00 97.50 82 ASN A N 1
ATOM 659 C CA . ASN A 1 82 ? -1.221 8.104 -8.522 1.00 97.50 82 ASN A CA 1
ATOM 660 C C . ASN A 1 82 ? -2.562 7.558 -8.037 1.00 97.50 82 ASN A C 1
ATOM 662 O O . ASN A 1 82 ? -3.551 8.282 -7.998 1.00 97.50 82 ASN A O 1
ATOM 666 N N . LEU A 1 83 ? -2.578 6.300 -7.600 1.00 98.44 83 LEU A N 1
ATOM 667 C CA . LEU A 1 83 ? -3.672 5.678 -6.868 1.00 98.44 83 LEU A CA 1
ATOM 668 C C . LEU A 1 83 ? -3.464 5.868 -5.362 1.00 98.44 83 LEU A C 1
ATOM 670 O O . LEU A 1 83 ? -2.522 5.339 -4.767 1.00 98.44 83 LEU A O 1
ATOM 674 N N . GLN A 1 84 ? -4.384 6.608 -4.755 1.00 98.38 84 GLN A N 1
ATOM 675 C CA . GLN A 1 84 ? -4.446 6.920 -3.333 1.00 98.38 84 GLN A CA 1
ATOM 676 C C . GLN A 1 84 ? -5.714 6.344 -2.711 1.00 98.38 84 GLN A C 1
ATOM 678 O O . GLN A 1 84 ? -6.738 6.187 -3.377 1.00 98.38 84 GLN A O 1
ATOM 683 N N . PHE A 1 85 ? -5.662 6.106 -1.401 1.00 98.56 85 PHE A N 1
ATOM 684 C CA . PHE A 1 85 ? -6.813 5.651 -0.632 1.00 98.56 85 PHE A CA 1
ATOM 685 C C . PHE A 1 85 ? -7.137 6.591 0.523 1.00 98.56 85 PHE A C 1
ATOM 687 O O . PHE A 1 85 ? -6.248 7.135 1.186 1.00 98.56 85 PHE A O 1
ATOM 694 N N . VAL A 1 86 ? -8.430 6.741 0.790 1.00 98.44 86 VAL A N 1
ATOM 695 C CA . VAL A 1 86 ? -8.966 7.480 1.934 1.00 98.44 86 VAL A CA 1
ATOM 696 C C . VAL A 1 86 ? -9.956 6.585 2.667 1.00 98.44 86 VAL A C 1
ATOM 698 O O . VAL A 1 86 ? -10.809 5.962 2.040 1.00 98.44 86 VAL A O 1
ATOM 701 N N . ILE A 1 87 ? -9.842 6.524 3.989 1.00 98.06 87 ILE A N 1
ATOM 702 C CA . ILE A 1 87 ? -10.729 5.759 4.868 1.00 98.06 87 ILE A CA 1
ATOM 703 C C . ILE A 1 87 ? -11.639 6.714 5.634 1.00 98.06 87 ILE A C 1
ATOM 705 O O . ILE A 1 87 ? -11.191 7.759 6.109 1.00 98.06 87 ILE A O 1
ATOM 709 N N . GLN A 1 88 ? -12.922 6.370 5.734 1.00 98.19 88 GLN A N 1
ATOM 710 C CA . GLN A 1 88 ? -13.923 7.160 6.446 1.00 98.19 88 GLN A CA 1
ATOM 711 C C . GLN A 1 88 ? -14.821 6.264 7.301 1.00 98.19 88 GLN A C 1
ATOM 713 O O . GLN A 1 88 ? -15.333 5.256 6.818 1.00 98.19 88 GLN A O 1
ATOM 718 N N . LYS A 1 89 ? -15.084 6.682 8.542 1.00 97.50 89 LYS A N 1
ATOM 719 C CA . LYS A 1 89 ? -16.103 6.095 9.421 1.00 97.50 89 LYS A CA 1
ATOM 720 C C . LYS A 1 89 ? -16.857 7.220 10.126 1.00 97.50 89 LYS A C 1
ATOM 722 O O . LYS A 1 89 ? -16.261 8.013 10.853 1.00 97.50 89 LYS A O 1
ATOM 727 N N . GLY A 1 90 ? -18.165 7.324 9.883 1.00 96.31 90 GLY A N 1
ATOM 728 C CA . GLY A 1 90 ? -18.952 8.480 10.324 1.00 96.31 90 GLY A CA 1
ATOM 729 C C . GLY A 1 90 ? -18.363 9.799 9.799 1.00 96.31 90 GLY A C 1
ATOM 730 O O . GLY A 1 90 ? -18.179 9.960 8.590 1.00 96.31 90 GLY A O 1
ATOM 731 N N . ASN A 1 91 ? -18.032 10.713 10.716 1.00 96.56 91 ASN A N 1
ATOM 732 C CA . ASN A 1 91 ? -17.421 12.014 10.407 1.00 96.56 91 ASN A CA 1
ATOM 733 C C . ASN A 1 91 ? -15.883 11.991 10.405 1.00 96.56 91 ASN A C 1
ATOM 735 O O . ASN A 1 91 ? -15.256 12.989 10.055 1.00 96.56 91 ASN A O 1
ATOM 739 N N . SER A 1 92 ? -15.260 10.879 10.799 1.00 96.94 92 SER A N 1
ATOM 740 C CA . SER A 1 92 ? -13.806 10.728 10.767 1.00 96.94 92 SER A CA 1
ATOM 741 C C . SER A 1 92 ? -13.361 10.334 9.365 1.00 96.94 92 SER A C 1
ATOM 743 O O . SER A 1 92 ? -13.917 9.404 8.784 1.00 96.94 92 SER A O 1
ATOM 745 N N . ILE A 1 93 ? -12.347 11.019 8.836 1.00 97.94 93 ILE A N 1
ATOM 746 C CA . ILE A 1 93 ? -11.745 10.762 7.525 1.00 97.94 93 ILE A CA 1
ATOM 747 C C . ILE A 1 93 ? -10.222 10.841 7.645 1.00 97.94 93 ILE A C 1
ATOM 749 O O . ILE A 1 93 ? -9.699 11.716 8.335 1.00 97.94 93 ILE A O 1
ATOM 753 N N . LYS A 1 94 ? -9.500 9.924 7.000 1.00 98.00 94 LYS A N 1
ATOM 754 C CA . LYS A 1 94 ? -8.034 9.860 7.057 1.00 98.00 94 LYS A CA 1
ATOM 755 C C . LYS A 1 94 ? -7.482 9.337 5.731 1.00 98.00 94 LYS A C 1
ATOM 757 O O . LYS A 1 94 ? -8.048 8.416 5.144 1.00 98.00 94 LYS A O 1
ATOM 762 N N . LYS A 1 95 ? -6.379 9.906 5.233 1.00 98.38 95 LYS A N 1
ATOM 763 C CA . LYS A 1 95 ? -5.654 9.301 4.102 1.00 98.38 95 LYS A CA 1
ATOM 764 C C . LYS A 1 95 ? -4.997 8.013 4.579 1.00 98.38 95 LYS A C 1
ATOM 766 O O . LYS A 1 95 ? -4.399 8.002 5.649 1.00 98.38 95 LYS A O 1
ATOM 771 N N . LEU A 1 96 ? -5.044 6.952 3.782 1.00 98.31 96 LEU A N 1
ATOM 772 C CA . LEU A 1 96 ? -4.535 5.647 4.207 1.00 98.31 96 LEU A CA 1
ATOM 773 C C . LEU A 1 96 ? -3.026 5.669 4.513 1.00 98.31 96 LEU A C 1
ATOM 775 O O . LEU A 1 96 ? -2.574 4.986 5.423 1.00 98.31 96 LEU A O 1
ATOM 779 N N . ILE A 1 97 ? -2.263 6.524 3.824 1.00 98.50 97 ILE A N 1
ATOM 780 C CA . ILE A 1 97 ? -0.832 6.749 4.092 1.00 98.50 97 ILE A CA 1
ATOM 781 C C . ILE A 1 97 ? -0.540 7.392 5.459 1.00 98.50 97 ILE A C 1
ATOM 783 O O . ILE A 1 97 ? 0.617 7.488 5.846 1.00 98.50 97 ILE A O 1
ATOM 787 N N . GLN A 1 98 ? -1.566 7.886 6.157 1.00 98.50 98 GLN A N 1
ATOM 788 C CA . GLN A 1 98 ? -1.469 8.487 7.491 1.00 98.50 98 GLN A CA 1
ATOM 789 C C . GLN A 1 98 ? -1.983 7.542 8.587 1.00 98.50 98 GLN A C 1
ATOM 791 O O . GLN A 1 98 ? -2.229 8.002 9.700 1.00 98.50 98 GLN A O 1
ATOM 796 N N . ALA A 1 99 ? -2.215 6.264 8.270 1.00 98.50 99 ALA A N 1
ATOM 797 C CA . ALA A 1 99 ? -2.649 5.284 9.255 1.00 98.50 99 ALA A CA 1
ATOM 798 C C . ALA A 1 99 ? -1.602 5.100 10.365 1.00 98.50 99 ALA A C 1
ATOM 800 O O . ALA A 1 99 ? -0.399 5.147 10.105 1.00 98.50 99 ALA A O 1
ATOM 801 N N . ASP A 1 100 ? -2.072 4.875 11.590 1.00 98.19 100 ASP A N 1
ATOM 802 C CA . ASP A 1 100 ? -1.219 4.823 12.783 1.00 98.19 100 ASP A CA 1
ATOM 803 C C . ASP A 1 100 ? -0.230 3.644 12.763 1.00 98.19 100 ASP A C 1
ATOM 805 O O . ASP A 1 100 ? 0.884 3.752 13.284 1.00 98.19 100 ASP A O 1
ATOM 809 N N . GLN A 1 101 ? -0.623 2.520 12.154 1.00 98.62 101 GLN A N 1
ATOM 810 C CA . GLN A 1 101 ? 0.259 1.382 11.937 1.00 98.62 101 GLN A CA 1
ATOM 811 C C . GLN A 1 101 ? 0.151 0.858 10.506 1.00 98.62 101 GLN A C 1
ATOM 813 O O . GLN A 1 101 ? -0.900 0.375 10.076 1.00 98.62 101 GLN A O 1
ATOM 818 N N . ILE A 1 102 ? 1.277 0.892 9.796 1.00 98.81 102 ILE A N 1
ATOM 819 C CA . ILE A 1 102 ? 1.431 0.321 8.458 1.00 98.81 102 ILE A CA 1
ATOM 820 C C . ILE A 1 102 ? 2.587 -0.669 8.514 1.00 98.81 102 ILE A C 1
ATOM 822 O O . ILE A 1 102 ? 3.751 -0.285 8.627 1.00 98.81 102 ILE A O 1
ATOM 826 N N . GLU A 1 103 ? 2.261 -1.951 8.443 1.00 98.75 103 GLU A N 1
ATOM 827 C CA . GLU A 1 103 ? 3.233 -2.997 8.167 1.00 98.75 103 GLU A CA 1
ATOM 828 C C . GLU A 1 103 ? 3.314 -3.210 6.656 1.00 98.75 103 GLU A C 1
ATOM 830 O O . GLU A 1 103 ? 2.304 -3.481 6.010 1.00 98.75 103 GLU A O 1
ATOM 835 N N . THR A 1 104 ? 4.516 -3.115 6.100 1.00 98.69 104 THR A N 1
ATOM 836 C CA . THR A 1 104 ? 4.786 -3.248 4.670 1.00 98.69 104 THR A CA 1
ATOM 837 C C . THR A 1 104 ? 5.783 -4.369 4.441 1.00 98.69 104 THR A C 1
ATOM 839 O O . THR A 1 104 ? 6.834 -4.427 5.080 1.00 98.69 104 THR A O 1
ATOM 842 N N . ARG A 1 105 ? 5.467 -5.255 3.498 1.00 98.62 105 ARG A N 1
ATOM 843 C CA . ARG A 1 105 ? 6.315 -6.381 3.108 1.00 98.62 105 ARG A CA 1
ATOM 844 C C . ARG A 1 105 ? 6.571 -6.345 1.615 1.00 98.62 105 ARG A C 1
ATOM 846 O O . ARG A 1 105 ? 5.632 -6.380 0.821 1.00 98.62 105 ARG A O 1
ATOM 853 N N . TYR A 1 106 ? 7.845 -6.332 1.243 1.00 98.25 106 TYR A N 1
ATOM 854 C CA . TYR A 1 106 ? 8.245 -6.673 -0.113 1.00 98.25 106 TYR A CA 1
ATOM 855 C C . TYR A 1 106 ? 8.496 -8.177 -0.192 1.00 98.25 106 TYR A C 1
ATOM 857 O O . TYR A 1 106 ? 9.414 -8.704 0.438 1.00 98.25 106 TYR A O 1
ATOM 865 N N . ARG A 1 107 ? 7.683 -8.848 -0.999 1.00 97.62 107 ARG A N 1
ATOM 866 C CA . ARG A 1 107 ? 7.874 -10.233 -1.427 1.00 97.62 107 ARG A CA 1
ATOM 867 C C . ARG A 1 107 ? 8.284 -10.201 -2.895 1.00 97.62 107 ARG A C 1
ATOM 869 O O . ARG A 1 107 ? 7.734 -9.367 -3.607 1.00 97.62 107 ARG A O 1
ATOM 876 N N . PRO A 1 108 ? 9.185 -11.064 -3.397 1.00 94.44 108 PRO A N 1
ATOM 877 C CA . PRO A 1 108 ? 9.633 -10.999 -4.790 1.00 94.44 108 PRO A CA 1
ATOM 878 C C . PRO A 1 108 ? 8.483 -10.793 -5.795 1.00 94.44 108 PRO A C 1
ATOM 880 O O . PRO A 1 108 ? 7.617 -11.653 -5.942 1.00 94.44 108 PRO A O 1
ATOM 883 N N . GLY A 1 109 ? 8.456 -9.617 -6.438 1.00 93.81 109 GLY A N 1
ATOM 884 C CA . GLY A 1 109 ? 7.430 -9.224 -7.414 1.00 93.81 109 GLY A CA 1
ATOM 885 C C . GLY A 1 109 ? 6.115 -8.656 -6.856 1.00 93.81 109 GLY A C 1
ATOM 886 O O . GLY A 1 109 ? 5.215 -8.373 -7.641 1.00 93.81 109 GLY A O 1
ATOM 887 N N . SER A 1 110 ? 5.973 -8.460 -5.540 1.00 97.75 110 SER A N 1
ATOM 888 C CA . SER A 1 110 ? 4.731 -7.986 -4.914 1.00 97.75 110 SER A CA 1
ATOM 889 C C . SER A 1 110 ? 4.955 -7.130 -3.667 1.00 97.75 110 SER A C 1
ATOM 891 O O . SER A 1 110 ? 5.899 -7.338 -2.905 1.00 97.75 110 SER A O 1
ATOM 893 N N . MET A 1 111 ? 4.045 -6.185 -3.433 1.00 98.62 111 MET A N 1
ATOM 894 C CA . MET A 1 111 ? 3.993 -5.415 -2.188 1.00 98.62 111 MET A CA 1
ATOM 895 C C . MET A 1 111 ? 2.742 -5.780 -1.404 1.00 98.62 111 MET A C 1
ATOM 897 O O . MET A 1 111 ? 1.639 -5.818 -1.955 1.00 98.62 111 MET A O 1
ATOM 901 N N . LEU A 1 112 ? 2.925 -6.067 -0.119 1.00 98.81 112 LEU A N 1
ATOM 902 C CA . LEU A 1 112 ? 1.859 -6.415 0.805 1.00 98.81 112 LEU A CA 1
ATOM 903 C C . LEU A 1 112 ? 1.819 -5.381 1.927 1.00 98.81 112 LEU A C 1
ATOM 905 O O . LEU A 1 112 ? 2.864 -4.975 2.433 1.00 98.81 112 LEU A O 1
ATOM 909 N N . TYR A 1 113 ? 0.613 -4.999 2.329 1.00 98.88 113 TYR A N 1
ATOM 910 C CA . TYR A 1 113 ? 0.387 -4.063 3.423 1.00 98.88 113 TYR A CA 1
ATOM 911 C C . TYR A 1 113 ? -0.598 -4.668 4.414 1.00 98.88 113 TYR A C 1
ATOM 913 O O . TYR A 1 113 ? -1.639 -5.177 3.998 1.00 98.88 113 TYR A O 1
ATOM 921 N N . GLU A 1 114 ? -0.298 -4.578 5.705 1.00 98.81 114 GLU A N 1
ATOM 922 C CA . GLU A 1 114 ? -1.256 -4.779 6.789 1.00 98.81 114 GLU A CA 1
ATOM 923 C C . GLU A 1 114 ? -1.399 -3.464 7.559 1.00 98.81 114 GLU A C 1
ATOM 925 O O . GLU A 1 114 ? -0.428 -2.922 8.085 1.00 98.81 114 GLU A O 1
ATOM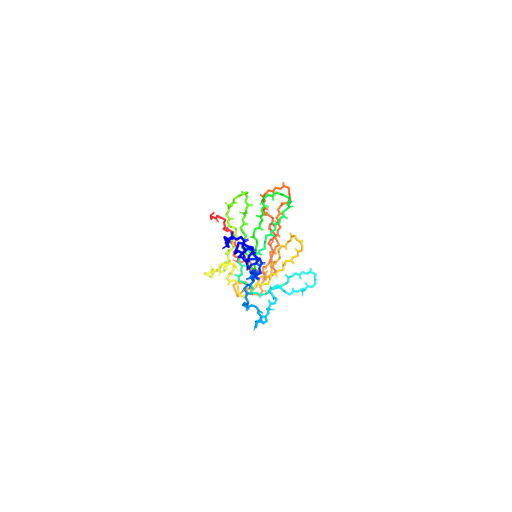 930 N N . ILE A 1 115 ? -2.616 -2.926 7.583 1.00 98.81 115 ILE A N 1
ATOM 931 C CA . ILE A 1 115 ? -2.889 -1.569 8.047 1.00 98.81 115 ILE A CA 1
ATOM 932 C C . ILE A 1 115 ? -3.888 -1.628 9.193 1.00 98.81 115 ILE A C 1
ATOM 934 O O . ILE A 1 115 ? -4.975 -2.205 9.061 1.00 98.81 115 ILE A O 1
ATOM 938 N N . LYS A 1 116 ? -3.512 -1.001 10.308 1.00 98.69 116 LYS A N 1
ATOM 939 C CA . LYS A 1 116 ? -4.341 -0.835 11.501 1.00 98.69 116 LYS A CA 1
ATOM 940 C C . LYS A 1 116 ? -4.407 0.641 11.851 1.00 98.69 116 LYS A C 1
ATOM 942 O O . LYS A 1 116 ? -3.416 1.362 11.768 1.00 98.69 116 LYS A O 1
ATOM 947 N N . ASP A 1 117 ? -5.594 1.082 12.229 1.00 98.38 117 ASP A N 1
ATOM 948 C CA . ASP A 1 117 ? -5.849 2.470 12.581 1.00 98.38 117 ASP A CA 1
ATOM 949 C C . ASP A 1 117 ? -7.072 2.553 13.499 1.00 98.38 117 ASP A C 1
ATOM 951 O O . ASP A 1 117 ? -8.019 1.790 13.282 1.00 98.38 117 ASP A O 1
ATOM 955 N N . PRO A 1 118 ? -7.124 3.489 14.464 1.00 97.56 118 PRO A N 1
ATOM 956 C CA . PRO A 1 118 ? -8.306 3.688 15.300 1.00 97.56 118 PRO A CA 1
ATOM 957 C C . PRO A 1 118 ? -9.617 3.849 14.515 1.00 97.56 118 PRO A C 1
ATOM 959 O O . PRO A 1 118 ? -10.663 3.393 14.978 1.00 97.56 118 PRO A O 1
ATOM 962 N N . ILE A 1 119 ? -9.590 4.429 13.306 1.00 97.56 119 ILE A N 1
ATOM 963 C CA . ILE A 1 119 ? -10.792 4.556 12.463 1.00 97.56 119 ILE A CA 1
ATOM 964 C C . ILE A 1 119 ? -11.348 3.198 11.991 1.00 97.56 119 ILE A C 1
ATOM 966 O O . ILE A 1 119 ? -12.541 3.084 11.704 1.00 97.56 119 ILE A O 1
ATOM 970 N N . LEU A 1 120 ? -10.509 2.157 11.942 1.00 97.44 120 LEU A N 1
ATOM 971 C CA . LEU A 1 120 ? -10.891 0.778 11.621 1.00 97.44 120 LEU A CA 1
ATOM 972 C C . LEU A 1 120 ? -11.351 -0.008 12.864 1.00 97.44 120 LEU A C 1
ATOM 974 O O . LEU A 1 120 ? -11.829 -1.135 12.730 1.00 97.44 120 LEU A O 1
ATOM 978 N N . GLY A 1 121 ? -11.251 0.570 14.068 1.00 95.88 121 GLY A N 1
ATOM 979 C CA . GLY A 1 121 ? -11.511 -0.125 15.329 1.00 95.88 121 GLY A CA 1
ATOM 980 C C . GLY A 1 121 ? -10.537 -1.288 15.537 1.00 95.88 121 GLY A C 1
ATOM 981 O O . GLY A 1 121 ? -9.329 -1.117 15.425 1.00 95.88 121 GLY A O 1
ATOM 982 N N . ASN A 1 122 ? -11.069 -2.484 15.800 1.00 95.88 122 ASN A N 1
ATOM 983 C CA . ASN A 1 122 ? -10.276 -3.721 15.899 1.00 95.88 122 ASN A CA 1
ATOM 984 C C . ASN A 1 122 ? -10.050 -4.401 14.535 1.00 95.88 122 ASN A C 1
ATOM 986 O O . ASN A 1 122 ? -9.562 -5.532 14.480 1.00 95.88 122 ASN A O 1
ATOM 990 N N . GLY A 1 123 ? -10.475 -3.754 13.449 1.00 97.88 123 GLY A N 1
ATOM 991 C CA . GLY A 1 123 ? -10.346 -4.270 12.099 1.00 97.88 123 GLY A CA 1
ATOM 992 C C . GLY A 1 123 ? -8.968 -4.020 11.494 1.00 97.88 123 GLY A C 1
ATOM 993 O O . GLY A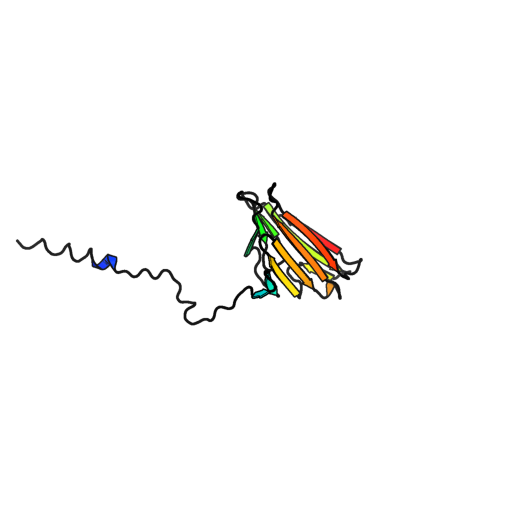 1 123 ? -8.228 -3.124 11.899 1.00 97.88 123 GLY A O 1
ATOM 994 N N . THR A 1 124 ? -8.660 -4.796 10.463 1.00 98.56 124 THR A N 1
ATOM 995 C CA . THR A 1 124 ? -7.415 -4.708 9.703 1.00 98.56 124 THR A CA 1
ATOM 996 C C . THR A 1 124 ? -7.731 -4.612 8.217 1.00 98.56 124 THR A C 1
ATOM 998 O O . THR A 1 124 ? -8.532 -5.397 7.699 1.00 98.56 124 THR A O 1
ATOM 1001 N N . LEU A 1 125 ? -7.065 -3.691 7.521 1.00 98.50 125 LEU A N 1
ATOM 1002 C CA . LEU A 1 125 ? -7.076 -3.615 6.062 1.00 98.50 125 LEU A CA 1
ATOM 1003 C C . LEU A 1 125 ? -5.799 -4.248 5.509 1.00 98.50 125 LEU A C 1
ATOM 1005 O O . LEU A 1 125 ? -4.702 -3.939 5.970 1.00 98.50 125 LEU A O 1
ATOM 1009 N N . LYS A 1 126 ? -5.934 -5.121 4.512 1.00 98.81 126 LYS A N 1
ATOM 1010 C CA . LYS A 1 126 ? -4.812 -5.766 3.830 1.00 98.81 126 LYS A CA 1
ATOM 1011 C C . LYS A 1 126 ? -4.811 -5.404 2.359 1.00 98.81 126 LYS A C 1
ATOM 1013 O O . LYS A 1 126 ? -5.853 -5.479 1.711 1.00 98.81 126 LYS A O 1
ATOM 1018 N N . LEU A 1 127 ? -3.646 -5.040 1.835 1.00 98.81 127 LEU A N 1
ATOM 1019 C CA . LEU A 1 127 ? -3.452 -4.778 0.410 1.00 98.81 127 LEU A CA 1
ATOM 1020 C C . LEU A 1 127 ? -2.405 -5.734 -0.155 1.00 98.81 127 LEU A C 1
ATOM 1022 O O . LEU A 1 127 ? -1.399 -6.011 0.491 1.00 98.81 127 LEU A O 1
ATOM 1026 N N . THR A 1 128 ? -2.625 -6.221 -1.372 1.00 98.81 128 THR A N 1
ATOM 1027 C CA . THR A 1 128 ? -1.615 -6.920 -2.180 1.00 98.81 128 THR A CA 1
ATOM 1028 C C . THR A 1 128 ? -1.553 -6.273 -3.550 1.00 98.81 128 THR A C 1
ATOM 1030 O O . THR A 1 128 ? -2.589 -6.054 -4.176 1.00 98.81 128 THR A O 1
ATOM 1033 N N . VAL A 1 129 ? -0.343 -5.970 -4.004 1.00 98.62 129 VAL A N 1
ATOM 1034 C CA . VAL A 1 129 ? -0.081 -5.109 -5.158 1.00 98.62 129 VAL A CA 1
ATOM 1035 C C . VAL A 1 129 ? 0.893 -5.814 -6.088 1.00 98.62 129 VAL A C 1
ATOM 1037 O O . VAL A 1 129 ? 1.956 -6.261 -5.653 1.00 98.62 129 VAL A O 1
ATOM 1040 N N . LEU A 1 130 ? 0.519 -5.900 -7.363 1.00 98.12 130 LEU A N 1
ATOM 1041 C CA . LEU A 1 130 ? 1.302 -6.498 -8.443 1.00 98.12 130 LEU A CA 1
ATOM 1042 C C . LEU A 1 130 ? 1.294 -5.574 -9.660 1.00 98.12 130 LEU A C 1
ATOM 1044 O O . LEU A 1 130 ? 0.255 -5.012 -10.003 1.00 98.12 130 LEU A O 1
ATOM 1048 N N . ALA A 1 131 ? 2.416 -5.480 -10.366 1.00 97.44 131 ALA A N 1
ATOM 1049 C CA . ALA A 1 131 ? 2.401 -4.961 -11.729 1.00 97.44 131 ALA A CA 1
ATOM 1050 C C . ALA A 1 131 ? 1.826 -6.022 -12.682 1.00 97.44 131 ALA A C 1
ATOM 1052 O O . ALA A 1 131 ? 2.074 -7.220 -12.519 1.00 97.44 131 ALA A O 1
ATOM 1053 N N . GLN A 1 132 ? 1.042 -5.597 -13.670 1.00 95.94 132 GLN A N 1
ATOM 1054 C CA . GLN A 1 132 ? 0.526 -6.497 -14.699 1.00 95.94 132 GLN A CA 1
ATOM 1055 C C . GLN A 1 132 ? 1.652 -6.942 -15.634 1.00 95.94 132 GLN A C 1
ATOM 1057 O O . GLN A 1 132 ? 2.439 -6.127 -16.097 1.00 95.94 132 GLN A O 1
ATOM 1062 N N . ALA A 1 133 ? 1.729 -8.243 -15.924 1.00 93.38 133 ALA A N 1
ATOM 1063 C CA . ALA A 1 133 ? 2.759 -8.777 -16.817 1.00 93.38 133 ALA A CA 1
ATOM 1064 C C . ALA A 1 133 ? 2.428 -8.553 -18.302 1.00 93.38 133 ALA A C 1
ATOM 1066 O O . ALA A 1 133 ? 3.294 -8.216 -19.105 1.00 93.38 133 ALA A O 1
ATOM 1067 N N . LYS A 1 134 ? 1.161 -8.752 -18.688 1.00 93.69 134 LYS A N 1
ATOM 1068 C CA . LYS A 1 134 ? 0.738 -8.679 -20.096 1.00 93.69 134 LYS A CA 1
ATOM 1069 C C . LYS A 1 134 ? 0.447 -7.258 -20.565 1.00 93.69 134 LYS A C 1
ATOM 1071 O O . LYS A 1 134 ? 0.730 -6.963 -21.719 1.00 93.69 134 LYS A O 1
ATOM 1076 N N . GLU A 1 135 ? -0.032 -6.414 -19.660 1.00 92.88 135 GLU A N 1
ATOM 1077 C CA . GLU A 1 135 ? -0.455 -5.037 -19.916 1.00 92.88 135 GLU A CA 1
ATOM 1078 C C . GLU A 1 135 ? 0.316 -4.065 -19.022 1.00 92.88 135 GLU A C 1
ATOM 1080 O O . GLU A 1 135 ? 0.864 -4.457 -17.992 1.00 92.88 135 GLU A O 1
ATOM 1085 N N . GLU A 1 136 ? 0.315 -2.782 -19.372 1.00 94.38 136 GLU A N 1
ATOM 1086 C CA . GLU A 1 136 ? 0.881 -1.738 -18.521 1.00 94.38 136 GLU A CA 1
ATOM 1087 C C . GLU A 1 136 ? -0.140 -1.337 -17.446 1.00 94.38 136 GLU A C 1
ATOM 1089 O O . GLU A 1 136 ? -1.137 -0.668 -17.722 1.00 94.38 136 GLU A O 1
ATOM 1094 N N . GLY A 1 137 ? 0.068 -1.766 -16.200 1.00 94.44 137 GLY A N 1
ATOM 1095 C CA . GLY A 1 137 ? -0.891 -1.455 -15.146 1.00 94.44 137 GLY A CA 1
ATOM 1096 C C . GLY A 1 137 ? -0.633 -2.116 -13.801 1.00 94.44 137 GLY A C 1
ATOM 1097 O O . GLY A 1 137 ? 0.364 -2.803 -13.580 1.00 94.44 137 GLY A O 1
ATOM 1098 N N . LEU A 1 138 ? -1.590 -1.908 -12.899 1.00 96.19 138 LEU A N 1
ATOM 1099 C CA . LEU A 1 138 ? -1.616 -2.420 -11.532 1.00 96.19 138 LEU A CA 1
ATOM 1100 C C . LEU A 1 138 ? -2.734 -3.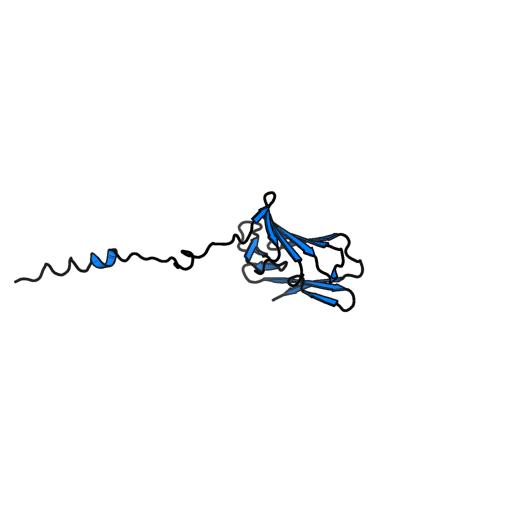459 -11.381 1.00 96.19 138 LEU A C 1
ATOM 1102 O O . LEU A 1 138 ? -3.832 -3.266 -11.900 1.00 96.19 138 LEU A O 1
ATOM 1106 N N . VAL A 1 139 ? -2.478 -4.516 -10.613 1.00 97.19 139 VAL A N 1
ATOM 1107 C CA . VAL A 1 139 ? -3.516 -5.326 -9.962 1.00 97.19 139 VAL A CA 1
ATOM 1108 C C . VAL A 1 139 ? -3.404 -5.111 -8.462 1.00 97.19 139 VAL A C 1
ATOM 1110 O O . VAL A 1 139 ? -2.334 -5.296 -7.879 1.00 97.19 139 VAL A O 1
ATOM 1113 N N . LEU A 1 140 ? -4.517 -4.735 -7.837 1.00 98.31 140 LEU A N 1
ATOM 1114 C CA . LEU A 1 140 ? -4.605 -4.538 -6.399 1.00 98.31 140 LEU A CA 1
ATOM 1115 C C . LEU A 1 140 ? -5.725 -5.399 -5.829 1.00 98.31 140 LEU A C 1
ATOM 1117 O O . LEU A 1 140 ? -6.870 -5.323 -6.271 1.00 98.31 140 LEU A O 1
ATOM 1121 N N . LYS A 1 141 ? -5.389 -6.192 -4.815 1.00 98.62 141 LYS A N 1
ATOM 1122 C CA . LYS A 1 141 ? -6.358 -6.890 -3.973 1.00 98.62 141 LYS A CA 1
ATOM 1123 C C . LYS A 1 141 ? -6.460 -6.158 -2.642 1.00 98.62 141 LYS A C 1
ATOM 1125 O O . LYS A 1 141 ? -5.439 -5.924 -2.000 1.00 98.62 141 LYS A O 1
ATOM 1130 N N . MET A 1 142 ? -7.682 -5.827 -2.240 1.00 98.31 142 MET A N 1
ATOM 1131 C CA . MET A 1 142 ? -7.996 -5.238 -0.943 1.00 98.31 142 MET A CA 1
ATOM 1132 C C . MET A 1 142 ? -8.863 -6.211 -0.151 1.00 98.31 142 MET A C 1
ATOM 1134 O O . MET A 1 142 ? -9.898 -6.658 -0.637 1.00 98.31 142 MET A O 1
ATOM 1138 N N . GLU A 1 143 ? -8.436 -6.534 1.063 1.00 98.25 143 GLU A N 1
ATOM 1139 C CA . GLU A 1 143 ? -9.130 -7.454 1.960 1.00 98.25 143 GLU A CA 1
ATOM 1140 C C . GLU A 1 143 ? -9.334 -6.788 3.318 1.00 98.25 143 GLU A C 1
ATOM 1142 O O . GLU A 1 143 ? -8.459 -6.086 3.823 1.00 98.25 143 GLU A O 1
ATOM 1147 N N . THR A 1 144 ? -10.483 -7.035 3.936 1.00 97.62 144 THR A N 1
ATOM 1148 C CA . THR A 1 144 ? -10.809 -6.528 5.271 1.00 97.62 144 THR A CA 1
ATOM 1149 C C . THR A 1 144 ? -10.996 -7.682 6.238 1.00 97.62 144 THR A C 1
ATOM 1151 O O . THR A 1 144 ? -11.695 -8.645 5.925 1.00 97.62 144 THR A O 1
ATOM 1154 N N . VAL A 1 145 ? -10.437 -7.563 7.438 1.00 98.31 145 VAL A N 1
ATOM 1155 C CA . VAL A 1 145 ? -10.658 -8.505 8.540 1.00 98.31 145 VAL A CA 1
ATOM 1156 C C . VAL A 1 145 ? -11.294 -7.736 9.688 1.00 98.31 145 VAL A C 1
ATOM 1158 O O . VAL A 1 145 ? -10.682 -6.800 10.189 1.00 98.31 145 VAL A O 1
ATOM 1161 N N . ASN A 1 146 ? -12.509 -8.110 10.097 1.00 97.38 146 ASN A N 1
ATOM 1162 C CA . ASN A 1 146 ? -13.242 -7.485 11.211 1.00 97.38 146 ASN A CA 1
ATOM 1163 C C . ASN A 1 146 ? -13.407 -5.954 11.099 1.00 97.38 146 ASN A C 1
ATOM 1165 O O . ASN A 1 146 ? -13.489 -5.260 12.111 1.00 97.38 146 ASN A O 1
ATOM 1169 N N . VAL A 1 147 ? -13.436 -5.418 9.877 1.00 97.12 147 VAL A N 1
ATOM 1170 C CA . VAL A 1 147 ? -13.731 -4.001 9.638 1.00 97.12 147 VAL A CA 1
ATOM 1171 C C . VAL A 1 147 ? -15.244 -3.806 9.669 1.00 97.12 147 VAL A C 1
ATOM 1173 O O . VAL A 1 147 ? -15.999 -4.599 9.110 1.00 97.12 147 VAL A O 1
ATOM 1176 N N . ASP A 1 148 ? -15.675 -2.745 10.340 1.00 96.25 148 ASP A N 1
ATOM 1177 C CA . ASP A 1 148 ? -17.077 -2.344 10.425 1.00 96.25 148 ASP A CA 1
ATOM 1178 C C . ASP A 1 148 ? -17.670 -2.087 9.029 1.00 96.25 148 ASP A C 1
ATOM 1180 O O . ASP A 1 148 ? -17.059 -1.401 8.210 1.00 96.25 148 ASP A O 1
ATOM 1184 N N . SER A 1 149 ? -18.870 -2.606 8.757 1.00 95.38 149 SER A N 1
ATOM 1185 C CA . SER A 1 149 ? -19.523 -2.486 7.445 1.00 95.38 149 SER A CA 1
ATOM 1186 C C . SER A 1 149 ? -19.929 -1.054 7.081 1.00 95.38 149 SER A C 1
ATOM 1188 O O . SER A 1 149 ? -20.180 -0.767 5.912 1.00 95.38 149 SER A O 1
ATOM 1190 N N . SER A 1 150 ? -19.980 -0.143 8.057 1.00 96.38 150 SER A N 1
ATOM 1191 C CA . SER A 1 150 ? -20.198 1.287 7.823 1.00 96.38 150 SER A CA 1
ATOM 1192 C C . SER A 1 150 ? -18.933 2.034 7.385 1.00 96.38 150 SER A C 1
ATOM 1194 O O . SER A 1 150 ? -19.031 3.185 6.944 1.00 96.38 150 SER A O 1
ATOM 1196 N N . THR A 1 151 ? -17.751 1.412 7.489 1.00 97.50 151 THR A N 1
ATOM 1197 C CA . THR A 1 151 ? -16.492 2.008 7.035 1.00 97.50 151 THR A CA 1
ATOM 1198 C C . THR A 1 151 ? -16.466 2.075 5.512 1.00 97.50 151 THR A C 1
ATOM 1200 O O . THR A 1 151 ? -16.687 1.087 4.815 1.00 97.50 151 THR A O 1
ATOM 1203 N N . LYS A 1 152 ? -16.149 3.256 4.986 1.00 97.69 152 LYS A N 1
ATOM 1204 C CA . LYS A 1 152 ? -16.008 3.512 3.553 1.00 97.69 152 LYS A CA 1
ATOM 1205 C C . LYS A 1 152 ? -14.541 3.654 3.190 1.00 97.69 152 LYS A C 1
ATOM 1207 O O . LYS A 1 152 ? -13.767 4.273 3.922 1.00 97.69 152 LYS A O 1
ATOM 1212 N N . ILE A 1 153 ? -14.187 3.119 2.028 1.00 97.31 153 ILE A N 1
ATOM 1213 C CA . ILE A 1 153 ? -12.870 3.288 1.422 1.00 97.31 153 ILE A CA 1
ATOM 1214 C C . ILE A 1 153 ? -13.070 3.961 0.069 1.00 97.31 153 ILE A C 1
ATOM 1216 O O . ILE A 1 153 ? -13.842 3.482 -0.759 1.00 97.31 153 ILE A O 1
ATOM 1220 N N . TYR A 1 154 ? -12.375 5.071 -0.149 1.00 98.19 154 TYR A N 1
ATOM 1221 C CA . TYR A 1 154 ? -12.366 5.785 -1.417 1.00 98.19 154 TYR A CA 1
ATOM 1222 C C . TYR A 1 154 ? -11.038 5.541 -2.116 1.00 98.19 154 TYR A C 1
ATOM 1224 O O . TYR A 1 154 ? -9.982 5.714 -1.507 1.00 98.19 154 TYR A O 1
ATOM 1232 N N . ALA A 1 155 ? -11.104 5.170 -3.391 1.00 98.06 155 ALA A N 1
ATOM 1233 C CA . ALA A 1 155 ? -9.963 5.187 -4.291 1.00 98.06 155 ALA A CA 1
ATOM 1234 C C . ALA A 1 155 ? -9.957 6.520 -5.045 1.00 98.06 155 ALA A C 1
ATOM 1236 O O . ALA A 1 155 ? -10.967 6.911 -5.629 1.00 98.06 155 ALA A O 1
ATOM 1237 N N . VAL A 1 156 ? -8.826 7.216 -5.020 1.00 98.00 156 VAL A N 1
ATOM 1238 C CA . VAL A 1 156 ? -8.622 8.477 -5.734 1.00 98.00 156 VAL A CA 1
ATOM 1239 C C . VAL A 1 156 ? -7.473 8.269 -6.702 1.00 98.00 156 VAL A C 1
ATOM 1241 O O . VAL A 1 156 ? -6.397 7.844 -6.287 1.00 98.00 156 VAL A O 1
ATOM 1244 N N . TYR A 1 157 ? -7.705 8.545 -7.982 1.00 97.50 157 TYR A N 1
ATOM 1245 C CA . TYR A 1 157 ? -6.702 8.393 -9.026 1.00 97.50 157 TYR A CA 1
ATOM 1246 C C . TYR A 1 157 ? -6.535 9.685 -9.820 1.00 97.50 157 TYR A C 1
ATOM 1248 O O . TYR A 1 157 ? -7.526 10.301 -10.212 1.00 97.50 157 TYR A O 1
ATOM 1256 N N . GLY A 1 158 ? -5.287 10.087 -10.042 1.00 94.12 158 GLY A N 1
ATOM 1257 C CA . GLY A 1 158 ? -4.919 11.271 -10.816 1.00 94.12 158 GLY A CA 1
ATOM 1258 C C . GLY A 1 158 ? -3.576 11.846 -10.372 1.00 94.12 158 GLY A C 1
ATOM 1259 O O . GLY A 1 158 ? -2.921 11.291 -9.484 1.00 94.12 158 GLY A O 1
ATOM 1260 N N . GLY A 1 159 ? -3.180 12.963 -10.982 1.00 83.44 159 GLY A N 1
ATOM 1261 C CA . GLY A 1 159 ? -1.903 13.637 -10.721 1.00 83.44 159 GLY A CA 1
ATOM 1262 C C . GLY A 1 159 ? -1.121 13.903 -11.990 1.00 83.44 159 GLY A C 1
ATOM 1263 O O . GLY A 1 159 ? -1.086 12.992 -12.844 1.00 83.44 159 GLY A O 1
#

Secondary structure (DSSP, 8-state):
---SSSSSSTTTSGGG-----S-GGGTTSPPPPSSEEETTEEEEES---SS-EEE-SSSSS-EEEE-SSS-EEEEESEEEEEEEEEEEETTEEEEGGG-SEEEEEEETTEEEEEEE-GGGTT-EEEEEEEE-SSSSSEEEEEEEES--TT-EEEEEEE-

Foldseek 3Di:
DDPDPPPPVVVVVVVPPPPPPDDCPCVPDDDDDQFDDDPQKTKHKPDDDAQPDWADLEPDPWTWRGDQFGKIWTPPVHTPWIKWKWKDADPDIDTRRPAPMWMWIHHVQKIKIWGDHVRQPPKIKIKIWGAHNPDRDIDIDIDMDSGDPRMDMDIDIGD